Protein AF-A0A368GMJ1-F1 (afdb_monomer_lite)

Organism: Ancylostoma caninum (NCBI:txid29170)

pLDDT: mean 71.94, std 15.03, range [31.19, 89.94]

Sequence (165 aa):
MLRPFFFQEKNPSKNYNLSCLLTLPSEQRNGYGQLLIDMSYQLSKMERKVGGPERPLSDRGLLTYRKYWRSSILCYLRSQKDAHSISLKNMSLATRIHPTDIVNQLLHDNLLVMKDENYYFRTWKRAYKLPLSMLRRRVVDPARINWTPKFDVTALDPFKLNCYI

Structure (mmCIF, N/CA/C/O backbone):
data_AF-A0A368GMJ1-F1
#
_entry.id   AF-A0A368GMJ1-F1
#
loop_
_atom_site.group_PDB
_atom_site.id
_atom_site.type_symbol
_atom_site.label_atom_id
_atom_site.label_alt_id
_atom_site.label_comp_id
_atom_site.label_asym_id
_atom_site.label_entity_id
_atom_site.label_seq_id
_atom_site.pdbx_PDB_ins_code
_atom_site.Cartn_x
_atom_site.Cartn_y
_atom_site.Cartn_z
_atom_site.occupancy
_atom_site.B_iso_or_equiv
_atom_site.auth_seq_id
_atom_site.auth_comp_id
_atom_site.auth_asym_id
_atom_site.auth_atom_id
_atom_site.pdbx_PDB_model_num
ATOM 1 N N . MET A 1 1 ? -18.438 -12.183 20.992 1.00 36.78 1 MET A N 1
ATOM 2 C CA . MET A 1 1 ? -17.415 -12.405 19.944 1.00 36.78 1 MET A CA 1
ATOM 3 C C . MET A 1 1 ? -16.814 -11.047 19.584 1.00 36.78 1 MET A C 1
ATOM 5 O O . MET A 1 1 ? -17.490 -10.246 18.949 1.00 36.78 1 MET A O 1
ATOM 9 N N . LEU A 1 2 ? -15.622 -10.724 20.099 1.00 39.75 2 LEU A N 1
ATOM 10 C CA . LEU A 1 2 ? -14.953 -9.441 19.838 1.00 39.75 2 LEU A CA 1
ATOM 11 C C . LEU A 1 2 ? -14.408 -9.441 18.401 1.00 39.75 2 LEU A C 1
ATOM 13 O O . LEU A 1 2 ? -13.879 -10.450 17.945 1.00 39.75 2 LEU A O 1
ATOM 17 N N . ARG A 1 3 ? -14.601 -8.342 17.667 1.00 42.97 3 ARG A N 1
ATOM 18 C CA . ARG A 1 3 ? -14.188 -8.197 16.260 1.00 42.97 3 ARG A CA 1
ATOM 19 C C . ARG A 1 3 ? -12.861 -7.426 16.167 1.00 42.97 3 ARG A C 1
ATOM 21 O O . ARG A 1 3 ? -12.466 -6.805 17.148 1.00 42.97 3 ARG A O 1
ATOM 28 N N . PRO A 1 4 ? -12.147 -7.471 15.030 1.00 46.09 4 PRO A N 1
ATOM 29 C CA . PRO A 1 4 ? -10.965 -6.638 14.822 1.00 46.09 4 PRO A CA 1
ATOM 30 C C . PRO A 1 4 ? -11.338 -5.147 14.832 1.00 46.09 4 PRO A C 1
ATOM 32 O O . PRO A 1 4 ? -12.357 -4.777 14.249 1.00 46.09 4 PRO A O 1
ATOM 35 N N . PHE A 1 5 ? -10.514 -4.302 15.458 1.00 49.88 5 PHE A N 1
ATOM 36 C CA . PHE A 1 5 ? -10.743 -2.856 15.563 1.00 49.88 5 PHE A CA 1
ATOM 37 C C . PHE A 1 5 ? -9.539 -2.065 15.042 1.00 49.88 5 PHE A C 1
ATOM 39 O O . PHE A 1 5 ? -8.395 -2.524 15.091 1.00 49.88 5 PHE A O 1
ATOM 46 N N . PHE A 1 6 ? -9.818 -0.865 14.541 1.00 51.50 6 PHE A N 1
ATOM 47 C CA . PHE A 1 6 ? -8.831 0.086 14.054 1.00 51.50 6 PHE A CA 1
ATOM 48 C C . PHE A 1 6 ? -9.132 1.482 14.638 1.00 51.50 6 PHE A C 1
ATOM 50 O O . PHE A 1 6 ? -10.295 1.883 14.690 1.00 51.50 6 PHE A O 1
ATOM 57 N N . PHE A 1 7 ? -8.095 2.207 15.075 1.00 43.22 7 PHE A N 1
ATOM 58 C CA . PHE A 1 7 ? -8.189 3.588 15.567 1.00 43.22 7 PHE A CA 1
ATOM 59 C C . PHE A 1 7 ? -7.571 4.581 14.581 1.00 43.22 7 PHE A C 1
ATOM 61 O O . PHE A 1 7 ? -6.363 4.538 14.355 1.00 43.22 7 PHE A O 1
ATOM 68 N N . GLN A 1 8 ? -8.376 5.498 14.042 1.00 50.78 8 GLN A N 1
ATOM 69 C CA . GLN A 1 8 ? -7.907 6.622 13.227 1.00 50.78 8 GLN A CA 1
ATOM 70 C C . GLN A 1 8 ? -7.835 7.884 14.084 1.00 50.78 8 GLN A C 1
ATOM 72 O O . GLN A 1 8 ? -8.843 8.289 14.672 1.00 50.78 8 GLN A O 1
ATOM 77 N N . GLU A 1 9 ? -6.670 8.527 14.149 1.00 45.03 9 GLU A N 1
ATOM 78 C CA . GLU A 1 9 ? -6.581 9.867 14.721 1.00 45.03 9 GLU A CA 1
ATOM 79 C C . GLU A 1 9 ? -7.405 10.868 13.898 1.00 45.03 9 GLU A C 1
ATOM 81 O O . GLU A 1 9 ? -7.357 10.903 12.670 1.00 45.03 9 GLU A O 1
ATOM 86 N N . LYS A 1 10 ? -8.155 11.730 14.593 1.00 48.28 10 LYS A N 1
ATOM 87 C CA . LYS A 1 10 ? -8.937 12.809 13.968 1.00 48.28 10 LYS A CA 1
ATOM 88 C C . LYS A 1 10 ? -8.085 14.012 13.554 1.00 48.28 10 LYS A C 1
ATOM 90 O O . LYS A 1 10 ? -8.623 14.923 12.931 1.00 48.28 10 LYS A O 1
ATOM 95 N N . ASN A 1 11 ? -6.795 14.048 13.906 1.00 40.59 11 ASN A N 1
ATOM 96 C CA . ASN A 1 11 ? -5.946 15.211 13.665 1.00 40.59 11 ASN A CA 1
ATOM 97 C C . ASN A 1 11 ? -5.491 15.283 12.193 1.00 40.59 11 ASN A C 1
ATOM 99 O O . ASN A 1 11 ? -4.699 14.454 11.744 1.00 40.59 11 ASN A O 1
ATOM 103 N N . PRO A 1 12 ? -5.934 16.299 11.427 1.00 47.56 12 PRO A N 1
ATOM 104 C CA . PRO A 1 12 ? -5.665 16.406 9.995 1.00 47.56 12 PRO A CA 1
ATOM 105 C C . PRO A 1 12 ? -4.223 16.817 9.657 1.00 47.56 12 PRO A C 1
ATOM 107 O O . PRO A 1 12 ? -3.889 16.867 8.474 1.00 47.56 12 PRO A O 1
ATOM 110 N N . SER A 1 13 ? -3.399 17.133 10.661 1.00 40.78 13 SER A N 1
ATOM 111 C CA . SER A 1 13 ? -2.043 17.674 10.505 1.00 40.78 13 SER A CA 1
ATOM 112 C C . SER A 1 13 ? -0.980 16.608 10.229 1.00 40.78 13 SER A C 1
ATOM 114 O O . SER A 1 13 ? 0.085 16.941 9.724 1.00 40.78 13 SER A O 1
ATOM 116 N N . LYS A 1 14 ? -1.243 15.332 10.553 1.00 47.12 14 LYS A N 1
ATOM 117 C CA . LYS A 1 14 ? -0.256 14.245 10.409 1.00 47.12 14 LYS A CA 1
ATOM 118 C C . LYS A 1 14 ? -0.512 13.282 9.237 1.00 47.12 14 LYS A C 1
ATOM 120 O O . LYS A 1 14 ? 0.318 12.416 9.002 1.00 47.12 14 LYS A O 1
ATOM 125 N N . ASN A 1 15 ? -1.603 13.439 8.471 1.00 55.41 15 ASN A N 1
ATOM 126 C CA . ASN A 1 15 ? -1.950 12.604 7.297 1.00 55.41 15 ASN A CA 1
ATOM 127 C C . ASN A 1 15 ? -1.746 11.080 7.507 1.00 55.41 15 ASN A C 1
ATOM 129 O O . ASN A 1 15 ? -1.395 10.349 6.576 1.00 55.41 15 ASN A O 1
ATOM 133 N N . TYR A 1 16 ? -1.961 10.592 8.733 1.00 53.59 16 TYR A N 1
ATOM 134 C CA . TYR A 1 16 ? -1.924 9.166 9.031 1.00 53.59 16 TYR A CA 1
ATOM 135 C C . TYR A 1 16 ? -3.312 8.572 8.840 1.00 53.59 16 TYR A C 1
ATOM 137 O O . TYR A 1 16 ? -4.295 9.025 9.424 1.00 53.59 16 TYR A O 1
ATOM 145 N N . ASN A 1 17 ? -3.380 7.534 8.013 1.00 55.59 17 ASN A N 1
ATOM 146 C CA . ASN A 1 17 ? -4.625 6.819 7.739 1.00 55.59 17 ASN A CA 1
ATOM 147 C C . ASN A 1 17 ? -4.894 5.753 8.800 1.00 55.59 17 ASN A C 1
ATOM 149 O O . ASN A 1 17 ? -6.012 5.254 8.899 1.00 55.59 17 ASN A O 1
ATOM 153 N N . LEU A 1 18 ? -3.850 5.360 9.543 1.00 51.19 18 LEU A N 1
ATOM 154 C CA . LEU A 1 18 ? -3.893 4.265 10.496 1.00 51.19 18 LEU A CA 1
ATOM 155 C C . LEU A 1 18 ? -3.027 4.534 11.736 1.00 51.19 18 LEU A C 1
ATOM 157 O O . LEU A 1 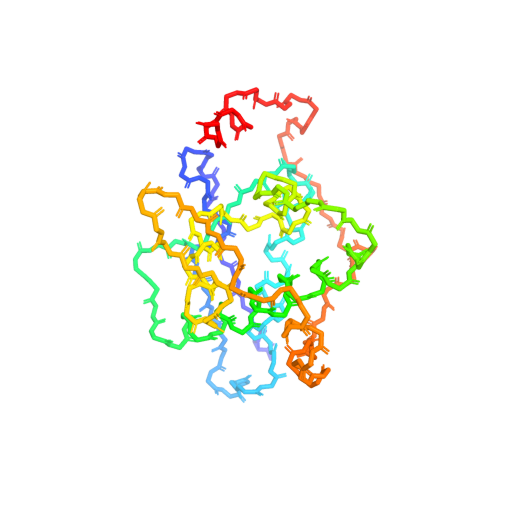18 ? -1.807 4.482 11.602 1.00 51.19 18 LEU A O 1
ATOM 161 N N . SER A 1 19 ? -3.633 4.741 12.916 1.00 50.44 19 SER A N 1
ATOM 162 C CA . SER A 1 19 ? -2.900 4.891 14.186 1.00 50.44 19 SER A CA 1
ATOM 163 C C . SER A 1 19 ? -2.670 3.572 14.931 1.00 50.44 19 SER A C 1
ATOM 165 O O . SER A 1 19 ? -1.565 3.308 15.388 1.00 50.44 19 SER A O 1
ATOM 167 N N . CYS A 1 20 ? -3.658 2.669 15.012 1.00 50.38 20 CYS A N 1
ATOM 168 C CA . CYS A 1 20 ? -3.438 1.353 15.636 1.00 50.38 20 CYS A CA 1
ATOM 169 C C . CYS A 1 20 ? -4.234 0.226 14.972 1.00 50.38 20 CYS A C 1
ATOM 171 O O . CYS A 1 20 ? -5.463 0.270 14.928 1.00 50.38 20 CYS A O 1
ATOM 173 N N . LEU A 1 21 ? -3.523 -0.800 14.490 1.00 57.28 21 LEU A N 1
ATOM 174 C CA . LEU A 1 21 ? -4.087 -2.045 13.967 1.00 57.28 21 LEU A CA 1
ATOM 175 C C . LEU A 1 21 ? -4.026 -3.139 15.036 1.00 57.28 21 LEU A C 1
ATOM 177 O O . LEU A 1 21 ? -2.934 -3.623 15.339 1.00 57.28 21 LEU A O 1
ATOM 181 N N . LEU A 1 22 ? -5.172 -3.601 15.539 1.00 52.78 22 LEU A N 1
ATOM 182 C CA . LEU A 1 22 ? -5.215 -4.753 16.439 1.00 52.78 22 LEU A CA 1
ATOM 183 C C . LEU A 1 22 ? -6.079 -5.869 15.847 1.00 52.78 22 LEU A C 1
ATOM 185 O O . LEU A 1 22 ? -7.306 -5.791 15.789 1.00 52.78 22 LEU A O 1
ATOM 189 N N . THR A 1 23 ? -5.424 -6.950 15.428 1.00 54.34 23 THR A N 1
ATOM 190 C CA . THR A 1 23 ? -6.091 -8.228 15.157 1.00 54.34 23 THR A CA 1
ATOM 191 C C . THR A 1 23 ? -5.967 -9.115 16.389 1.00 54.34 23 THR A C 1
ATOM 193 O O . THR A 1 23 ? -4.845 -9.355 16.846 1.00 54.34 23 THR A O 1
ATOM 196 N N . LEU A 1 24 ? -7.095 -9.625 16.896 1.00 50.38 24 LEU A N 1
ATOM 197 C CA . LEU A 1 24 ? -7.113 -10.577 18.011 1.00 50.38 24 LEU A CA 1
ATOM 198 C C . LEU A 1 24 ? -6.159 -11.754 17.736 1.00 50.38 24 LEU A C 1
ATOM 200 O O . LEU A 1 24 ? -6.135 -12.234 16.600 1.00 50.38 24 LEU A O 1
ATOM 204 N N . PRO A 1 25 ? -5.396 -12.241 18.736 1.00 55.28 25 PRO A N 1
ATOM 205 C CA . PRO A 1 25 ? -4.449 -13.345 18.559 1.00 55.28 25 PRO A CA 1
ATOM 206 C C . PRO A 1 25 ? -5.046 -14.591 17.893 1.00 55.28 25 PRO A C 1
ATOM 208 O O . PRO A 1 25 ? -4.384 -15.198 17.054 1.00 55.28 25 PRO A O 1
ATOM 211 N N . SER A 1 26 ? -6.307 -14.915 18.197 1.00 53.38 26 SER A N 1
ATOM 212 C CA . SER A 1 26 ? -7.044 -16.059 17.643 1.00 53.38 26 SER A CA 1
ATOM 213 C C . SER A 1 26 ? -7.399 -15.932 16.155 1.00 53.38 26 SER A C 1
ATOM 215 O O . SER A 1 26 ? -7.618 -16.942 15.502 1.00 53.38 26 SER A O 1
ATOM 217 N N . GLU A 1 27 ? -7.419 -14.715 15.602 1.00 56.56 27 GLU A N 1
ATOM 218 C CA . GLU A 1 27 ? -7.784 -14.429 14.201 1.00 56.56 27 GLU A CA 1
ATOM 219 C C . GLU A 1 27 ? -6.582 -13.987 13.349 1.00 56.56 27 GLU A C 1
ATOM 221 O O . GLU A 1 27 ? -6.717 -13.510 12.212 1.00 56.56 27 GLU A O 1
ATOM 226 N N . GLN A 1 28 ? -5.370 -14.125 13.891 1.00 59.44 28 GLN A N 1
ATOM 227 C CA . GLN A 1 28 ? -4.147 -13.870 13.140 1.00 59.44 28 GLN A CA 1
ATOM 228 C C . GLN A 1 28 ? -4.013 -14.895 12.001 1.00 59.44 28 GLN A C 1
ATOM 230 O O . GLN A 1 28 ? -4.373 -16.055 12.140 1.00 59.44 28 GLN A O 1
ATOM 235 N N . ARG A 1 29 ? -3.458 -14.462 10.859 1.00 63.41 29 ARG A N 1
ATOM 236 C CA . ARG A 1 29 ? -3.246 -15.262 9.626 1.00 63.41 29 ARG A CA 1
ATOM 237 C C . ARG A 1 29 ? -4.484 -15.544 8.753 1.00 63.41 29 ARG A C 1
ATOM 239 O O . ARG A 1 29 ? -4.298 -16.003 7.632 1.00 63.41 29 ARG A O 1
ATOM 246 N N . ASN A 1 30 ? -5.689 -15.120 9.142 1.00 68.31 30 ASN A N 1
ATOM 247 C CA . ASN A 1 30 ? -6.911 -15.255 8.316 1.00 68.31 30 ASN A CA 1
ATOM 248 C C . ASN A 1 30 ? -7.092 -14.162 7.231 1.00 68.31 30 ASN A C 1
ATOM 250 O O . ASN A 1 30 ? -8.094 -14.123 6.507 1.00 68.31 30 ASN A O 1
ATOM 254 N N . GLY A 1 31 ? -6.118 -13.255 7.093 1.00 72.56 31 GLY A N 1
ATOM 255 C CA . GLY A 1 31 ? -6.144 -12.157 6.117 1.00 72.56 31 GLY A CA 1
ATOM 256 C C . GLY A 1 31 ? -6.894 -10.901 6.579 1.00 72.56 31 GLY A C 1
ATOM 257 O O . GLY A 1 31 ? -6.942 -9.923 5.837 1.00 72.56 31 GLY A O 1
ATOM 258 N N . TYR A 1 32 ? -7.423 -10.878 7.809 1.00 77.75 32 TYR A N 1
ATOM 259 C CA . TYR A 1 32 ? -8.104 -9.703 8.369 1.00 77.75 32 TYR A CA 1
ATOM 260 C C . TYR A 1 32 ? -7.199 -8.475 8.486 1.00 77.75 32 TYR A C 1
ATOM 262 O O . TYR A 1 32 ? -7.665 -7.364 8.276 1.00 77.75 32 TYR A O 1
ATOM 270 N N . GLY A 1 33 ? -5.897 -8.658 8.731 1.00 79.25 33 GLY A N 1
ATOM 271 C CA . GLY A 1 33 ? -4.950 -7.540 8.751 1.00 79.25 33 GLY A CA 1
ATOM 272 C C . GLY A 1 33 ? -4.896 -6.789 7.415 1.00 79.25 33 GLY A C 1
ATOM 273 O O . GLY A 1 33 ? -4.919 -5.566 7.401 1.00 79.25 33 GLY A O 1
ATOM 274 N N . GLN A 1 34 ? -4.907 -7.508 6.286 1.00 81.62 34 GLN A N 1
ATOM 275 C CA . GLN A 1 34 ? -4.961 -6.875 4.964 1.00 81.62 34 GLN A CA 1
ATOM 276 C C . GLN A 1 34 ? -6.318 -6.228 4.693 1.00 81.62 34 GLN A C 1
ATOM 278 O O . GLN A 1 34 ? -6.353 -5.164 4.090 1.00 81.62 34 GLN A O 1
ATOM 283 N N . LEU A 1 35 ? -7.412 -6.845 5.151 1.00 83.44 35 LEU A N 1
ATOM 284 C CA . LEU A 1 35 ? -8.759 -6.291 5.006 1.00 83.44 35 LEU A CA 1
ATOM 285 C C . LEU A 1 35 ? -8.906 -4.959 5.753 1.00 83.44 35 LEU A C 1
ATOM 287 O O . LEU A 1 35 ? -9.479 -4.020 5.220 1.00 83.44 35 LEU A O 1
ATOM 291 N N . LEU A 1 36 ? -8.372 -4.867 6.971 1.00 82.75 36 LEU A N 1
ATOM 292 C CA . LEU A 1 36 ? -8.399 -3.641 7.771 1.00 82.75 36 LEU A CA 1
ATOM 293 C C . LEU A 1 36 ? -7.535 -2.533 7.160 1.00 82.75 36 LEU A C 1
ATOM 295 O O . LEU A 1 36 ? -7.933 -1.373 7.177 1.00 82.75 36 LEU A O 1
ATOM 299 N N . ILE A 1 37 ? -6.377 -2.888 6.594 1.00 85.44 37 ILE A N 1
ATOM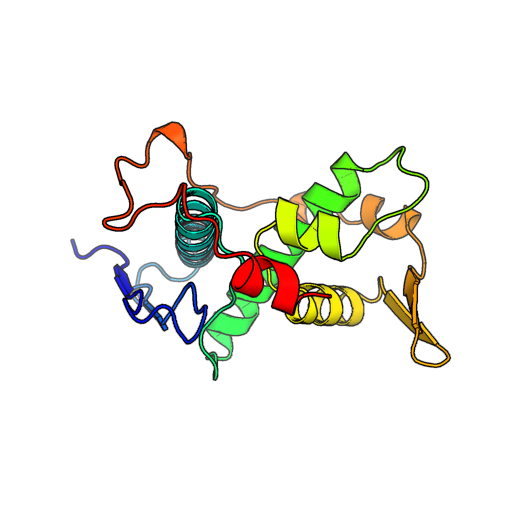 300 C CA . ILE A 1 37 ? -5.558 -1.936 5.835 1.00 85.44 37 ILE A CA 1
ATOM 301 C C . ILE A 1 37 ? -6.309 -1.481 4.576 1.00 85.44 37 ILE A C 1
ATOM 303 O O . ILE A 1 37 ? -6.340 -0.295 4.278 1.00 85.44 37 ILE A O 1
ATOM 307 N N . ASP A 1 38 ? -6.956 -2.392 3.845 1.00 85.75 38 ASP A N 1
ATOM 308 C CA . ASP A 1 38 ? -7.770 -2.022 2.682 1.00 85.75 38 ASP A CA 1
ATOM 309 C C . ASP A 1 38 ? -8.912 -1.079 3.105 1.00 85.75 38 ASP A C 1
ATOM 311 O O . ASP A 1 38 ? -9.102 -0.041 2.478 1.00 85.75 38 ASP A O 1
ATOM 315 N N . MET A 1 39 ? -9.575 -1.349 4.238 1.00 83.25 39 MET A N 1
ATOM 316 C CA . MET A 1 39 ? -10.601 -0.473 4.812 1.00 83.25 39 MET A CA 1
ATOM 317 C C . MET A 1 39 ? -10.079 0.939 5.095 1.00 83.25 39 MET A C 1
ATOM 319 O O . MET A 1 39 ? -10.738 1.906 4.716 1.00 83.25 39 MET A O 1
ATOM 323 N N . SER A 1 40 ? -8.905 1.080 5.721 1.00 83.56 40 SER A N 1
ATOM 324 C CA . SER A 1 40 ? -8.346 2.405 6.017 1.00 83.56 40 SER A CA 1
ATOM 325 C C . SER A 1 40 ? -8.042 3.192 4.744 1.00 83.56 40 SER A C 1
ATOM 327 O O . SER A 1 40 ? -8.384 4.368 4.657 1.00 83.56 40 SER A O 1
ATOM 329 N N . TYR A 1 41 ? -7.509 2.539 3.709 1.00 84.25 41 TYR A N 1
ATOM 330 C CA . TYR A 1 41 ? -7.285 3.178 2.411 1.00 84.25 41 TYR A CA 1
ATOM 331 C C . TYR A 1 41 ? -8.586 3.522 1.669 1.00 84.25 41 TYR A C 1
ATOM 333 O O . TYR A 1 41 ? -8.625 4.549 0.987 1.00 84.25 41 TYR A O 1
ATOM 341 N N . GLN A 1 42 ? -9.659 2.729 1.801 1.00 83.38 42 GLN A N 1
ATOM 342 C CA . GLN A 1 42 ? -10.973 3.101 1.253 1.00 83.38 42 GLN A CA 1
ATOM 343 C C . GLN A 1 42 ? -11.541 4.344 1.946 1.00 83.38 42 GLN A C 1
ATOM 345 O O . GLN A 1 42 ? -12.059 5.231 1.267 1.00 83.38 42 GLN A O 1
ATOM 350 N N . LEU A 1 43 ? -11.388 4.459 3.268 1.00 78.94 43 LEU A N 1
ATOM 351 C CA . LEU A 1 43 ? -11.775 5.669 3.998 1.00 78.94 43 LEU A CA 1
ATOM 352 C C . LEU A 1 43 ? -10.959 6.876 3.525 1.00 78.94 43 LEU A C 1
ATOM 354 O O . LEU A 1 43 ? -11.538 7.901 3.176 1.00 78.94 43 LEU A O 1
ATOM 358 N N . SER A 1 44 ? -9.639 6.745 3.373 1.00 78.06 44 SER A N 1
ATOM 359 C CA . SER A 1 44 ? -8.801 7.815 2.809 1.00 78.06 44 SER A CA 1
ATOM 360 C C . SER A 1 44 ? -9.211 8.204 1.388 1.00 78.06 44 SER A C 1
ATOM 362 O O . SER A 1 44 ? -9.154 9.379 1.025 1.00 78.06 44 SER A O 1
ATOM 364 N N . LYS A 1 45 ? -9.679 7.244 0.581 1.00 79.38 45 LYS A N 1
ATOM 365 C CA . LYS A 1 45 ? -10.230 7.505 -0.754 1.00 79.38 45 LYS A CA 1
ATOM 366 C C . LYS A 1 45 ? -11.523 8.323 -0.682 1.00 79.38 45 LYS A C 1
ATOM 368 O O . LYS A 1 45 ? -11.667 9.259 -1.467 1.00 79.38 45 LYS A O 1
ATOM 373 N N . MET A 1 46 ? -12.417 8.011 0.259 1.00 77.00 46 MET A N 1
ATOM 374 C CA . MET A 1 46 ? -13.631 8.796 0.524 1.00 77.00 46 MET A CA 1
ATOM 375 C C . MET A 1 46 ? -13.303 10.200 1.041 1.00 77.00 46 MET A C 1
ATOM 377 O O . MET A 1 46 ? -13.933 11.164 0.624 1.00 77.00 46 MET A O 1
ATOM 381 N N . GLU A 1 47 ? -12.268 10.335 1.870 1.00 74.00 47 GLU A N 1
ATOM 382 C CA . GLU A 1 47 ? -11.755 11.625 2.349 1.00 74.00 47 GLU A CA 1
ATOM 383 C C . GLU A 1 47 ? -10.936 12.399 1.299 1.00 74.00 47 GLU A C 1
ATOM 385 O O . GLU A 1 47 ? -10.511 13.522 1.567 1.00 74.00 47 GLU A O 1
ATOM 390 N N . ARG A 1 48 ? -10.681 11.808 0.122 1.00 72.94 48 ARG A N 1
ATOM 391 C CA . ARG A 1 48 ? -9.793 12.332 -0.935 1.00 72.94 48 ARG A CA 1
ATOM 392 C C . ARG A 1 48 ? -8.367 12.651 -0.462 1.00 72.94 48 ARG A C 1
ATOM 394 O O . ARG A 1 48 ? -7.702 13.514 -1.032 1.00 72.94 48 ARG A O 1
ATOM 401 N N . LYS A 1 49 ? -7.858 11.906 0.519 1.00 72.12 49 LYS A N 1
ATOM 402 C CA . LYS A 1 49 ? -6.508 12.071 1.074 1.00 72.12 49 LYS A CA 1
ATOM 403 C C . LYS A 1 49 ? -5.574 10.946 0.645 1.00 72.12 49 LYS A C 1
ATOM 405 O O . LYS A 1 49 ? -5.992 9.816 0.396 1.00 72.12 49 LYS A O 1
ATOM 410 N N . VAL A 1 50 ? -4.292 11.276 0.555 1.00 72.38 50 VAL A N 1
ATOM 411 C CA . VAL A 1 50 ? -3.197 10.302 0.519 1.00 72.38 50 VAL A CA 1
ATOM 412 C C . VAL A 1 50 ? -2.682 10.179 1.942 1.00 72.38 50 VAL A C 1
ATOM 414 O O . VAL A 1 50 ? -2.591 11.180 2.650 1.00 72.38 50 VAL A O 1
ATOM 417 N N . GLY A 1 51 ? -2.333 8.972 2.363 1.00 69.31 51 GLY A N 1
ATOM 418 C CA . GLY A 1 51 ? -1.685 8.830 3.654 1.00 69.31 51 GLY A CA 1
ATOM 419 C C . GLY A 1 51 ? -1.014 7.488 3.847 1.00 69.31 51 GLY A C 1
ATOM 420 O O . GLY A 1 51 ? -1.066 6.586 3.001 1.00 69.31 51 GLY A O 1
ATOM 421 N N . GLY A 1 52 ? -0.326 7.402 4.971 1.00 71.38 52 GLY A N 1
ATOM 422 C CA . GLY A 1 52 ? 0.480 6.256 5.344 1.00 71.38 52 GLY A CA 1
ATOM 423 C C . GLY A 1 52 ? 0.118 5.734 6.730 1.00 71.38 52 GLY A C 1
ATOM 424 O O . GLY A 1 52 ? -0.690 6.340 7.442 1.00 71.38 52 GLY A O 1
ATOM 425 N N . PRO A 1 53 ? 0.702 4.594 7.114 1.00 74.06 53 PRO A N 1
ATOM 426 C CA . PRO A 1 53 ? 0.697 4.145 8.497 1.00 74.06 53 PRO A CA 1
ATOM 427 C C . PRO A 1 53 ? 1.402 5.146 9.413 1.00 74.06 53 PRO A C 1
ATOM 429 O O . PRO A 1 53 ? 2.408 5.746 9.023 1.00 74.06 53 PRO A O 1
ATOM 432 N N . GLU A 1 54 ? 0.928 5.249 10.651 1.00 68.25 54 GLU A N 1
ATOM 433 C CA . GLU A 1 54 ? 1.690 5.876 11.727 1.00 68.25 54 GLU A CA 1
ATOM 434 C C . GLU A 1 54 ? 2.982 5.085 12.000 1.00 68.25 54 GLU A C 1
ATOM 436 O O . GLU A 1 54 ? 3.027 3.855 11.884 1.00 68.25 54 GLU A O 1
ATOM 441 N N . ARG A 1 55 ? 4.065 5.801 12.310 1.00 70.25 55 ARG A N 1
ATOM 442 C CA . ARG A 1 55 ? 5.397 5.233 12.562 1.00 70.25 55 ARG A CA 1
ATOM 443 C C . ARG A 1 55 ? 5.778 5.462 14.032 1.00 70.25 55 ARG A C 1
ATOM 445 O O . ARG A 1 55 ? 5.521 6.558 14.524 1.00 70.25 55 ARG A O 1
ATOM 452 N N . PRO A 1 56 ? 6.447 4.505 14.706 1.00 71.31 56 PRO A N 1
ATOM 453 C CA . PRO A 1 56 ? 6.992 3.251 14.177 1.00 71.31 56 PRO A CA 1
ATOM 454 C C . PRO A 1 56 ? 5.952 2.123 14.060 1.00 71.31 56 PRO A C 1
ATOM 456 O O . PRO A 1 56 ? 5.114 1.919 14.932 1.00 71.31 56 PRO A O 1
ATOM 459 N N . LEU A 1 57 ? 6.044 1.344 12.980 1.00 71.25 57 LEU A N 1
ATOM 460 C CA . LEU A 1 57 ? 5.257 0.122 12.796 1.00 71.25 57 LEU A CA 1
ATOM 461 C C . LEU A 1 57 ? 5.888 -1.046 13.560 1.00 71.25 57 LEU A C 1
ATOM 463 O O . LEU A 1 57 ? 7.108 -1.179 13.586 1.00 71.25 57 LEU A O 1
ATOM 467 N N . SER A 1 58 ? 5.062 -1.963 14.071 1.00 80.62 58 SER A N 1
ATOM 468 C CA . SER A 1 58 ? 5.542 -3.280 14.511 1.00 80.62 58 SER A CA 1
ATOM 469 C C . SER A 1 58 ? 6.004 -4.127 13.317 1.00 80.62 58 SER A C 1
ATOM 471 O O . SER A 1 58 ? 5.450 -3.999 12.223 1.00 80.62 58 SER A O 1
ATOM 473 N N . ASP A 1 59 ? 6.944 -5.060 13.515 1.00 78.38 59 ASP A N 1
ATOM 474 C CA . ASP A 1 59 ? 7.460 -5.931 12.439 1.00 78.38 59 ASP A CA 1
ATOM 475 C C . ASP A 1 59 ? 6.343 -6.677 11.691 1.00 78.38 59 ASP A C 1
ATOM 477 O O . ASP A 1 59 ? 6.319 -6.764 10.459 1.00 78.38 59 ASP A O 1
ATOM 481 N N . ARG A 1 60 ? 5.352 -7.178 12.440 1.00 75.19 60 ARG A N 1
ATOM 482 C CA . ARG A 1 60 ? 4.170 -7.852 11.879 1.00 75.19 60 ARG A CA 1
ATOM 483 C C . ARG A 1 60 ? 3.274 -6.885 11.101 1.00 75.19 60 ARG A C 1
ATOM 485 O O . ARG A 1 60 ? 2.742 -7.254 10.049 1.00 75.19 60 ARG A O 1
ATOM 492 N N . GLY A 1 61 ? 3.118 -5.658 11.599 1.00 79.62 61 GLY A N 1
ATOM 493 C CA . GLY A 1 61 ? 2.409 -4.585 10.908 1.00 79.62 61 GLY A CA 1
ATOM 494 C C . GLY A 1 61 ? 3.083 -4.250 9.582 1.00 79.62 61 GLY A C 1
ATOM 495 O O . GLY A 1 61 ? 2.433 -4.298 8.538 1.00 79.62 61 GLY A O 1
ATOM 496 N N . LEU A 1 62 ? 4.400 -4.031 9.600 1.00 82.69 62 LEU A N 1
ATOM 497 C CA . LEU A 1 62 ? 5.200 -3.721 8.418 1.00 82.69 62 LEU A CA 1
ATOM 498 C C . LEU A 1 62 ? 5.102 -4.820 7.352 1.00 82.69 62 LEU A C 1
ATOM 500 O O . LEU A 1 62 ? 4.876 -4.517 6.183 1.00 82.69 62 LEU A O 1
ATOM 504 N N . LEU A 1 63 ? 5.194 -6.098 7.732 1.00 84.19 63 LEU A N 1
ATOM 505 C CA . LEU A 1 63 ? 5.005 -7.215 6.796 1.00 8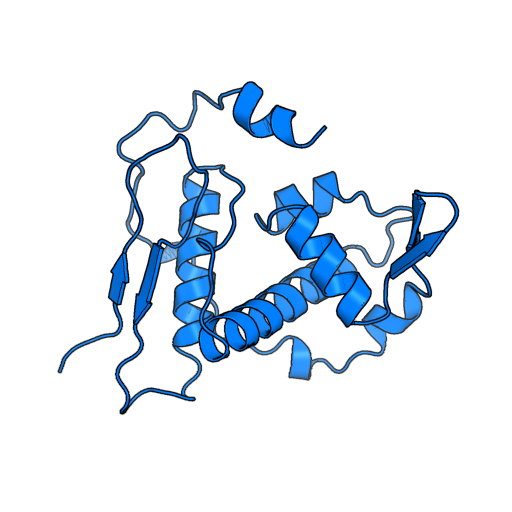4.19 63 LEU A CA 1
ATOM 506 C C . LEU A 1 63 ? 3.611 -7.214 6.153 1.00 84.19 63 LEU A C 1
ATOM 508 O O . LEU A 1 63 ? 3.474 -7.498 4.961 1.00 84.19 63 LEU A O 1
ATOM 512 N N . THR A 1 64 ? 2.573 -6.893 6.925 1.00 85.12 64 THR A N 1
ATOM 513 C CA . THR A 1 64 ? 1.191 -6.848 6.424 1.00 85.12 64 THR A CA 1
ATOM 514 C C . THR A 1 64 ? 0.995 -5.671 5.464 1.00 85.12 64 THR A C 1
ATOM 516 O O . THR A 1 64 ? 0.436 -5.858 4.380 1.00 85.12 64 THR A O 1
ATOM 519 N N . TYR A 1 65 ? 1.537 -4.501 5.808 1.00 87.25 65 TYR A N 1
ATOM 520 C CA . TYR A 1 65 ? 1.560 -3.314 4.952 1.00 87.25 65 TYR A CA 1
ATOM 521 C C . TYR A 1 65 ? 2.317 -3.552 3.650 1.00 87.25 65 TYR A C 1
ATOM 523 O O . TYR A 1 65 ? 1.767 -3.303 2.582 1.00 87.25 65 TYR A O 1
ATOM 531 N N . ARG A 1 66 ? 3.519 -4.136 3.705 1.00 87.56 66 ARG A N 1
ATOM 532 C CA . ARG A 1 66 ? 4.296 -4.490 2.507 1.00 87.56 66 ARG A CA 1
ATOM 533 C C . ARG A 1 66 ? 3.522 -5.420 1.579 1.00 87.56 66 ARG A C 1
ATOM 535 O O . ARG A 1 66 ? 3.478 -5.186 0.375 1.00 87.56 66 ARG A O 1
ATOM 542 N N . LYS A 1 67 ? 2.854 -6.448 2.120 1.00 87.06 67 LYS A N 1
ATOM 543 C CA . LYS A 1 67 ? 1.997 -7.333 1.310 1.00 87.06 67 LYS A CA 1
ATOM 544 C C . LYS A 1 67 ? 0.845 -6.568 0.651 1.00 87.06 67 LYS A C 1
ATOM 546 O O . LYS A 1 67 ? 0.547 -6.819 -0.515 1.00 87.06 67 LYS A O 1
ATOM 551 N N . TYR A 1 68 ? 0.204 -5.652 1.378 1.00 88.69 68 TYR A N 1
ATOM 552 C CA . TYR A 1 68 ? -0.869 -4.817 0.839 1.00 88.69 68 TYR A CA 1
ATOM 553 C C . TYR A 1 68 ? -0.364 -3.869 -0.261 1.00 88.69 68 TYR A C 1
ATOM 555 O O . TYR A 1 68 ? -0.894 -3.889 -1.373 1.00 88.69 68 TYR A O 1
ATOM 563 N N . TRP A 1 69 ? 0.689 -3.094 0.013 1.00 89.94 69 TRP A N 1
ATOM 564 C CA . TRP A 1 69 ? 1.291 -2.160 -0.939 1.00 89.94 69 TRP A CA 1
ATOM 565 C C . TRP A 1 69 ? 1.752 -2.867 -2.199 1.00 89.94 69 TRP A C 1
ATOM 567 O O . TRP A 1 69 ? 1.411 -2.431 -3.293 1.00 89.94 69 TRP A O 1
ATOM 577 N N . ARG A 1 70 ? 2.440 -4.004 -2.061 1.00 88.25 70 ARG A N 1
ATOM 578 C CA . ARG A 1 70 ? 2.875 -4.808 -3.203 1.00 88.25 70 ARG A CA 1
ATOM 579 C C . ARG A 1 70 ? 1.702 -5.235 -4.078 1.00 88.25 70 ARG A C 1
ATOM 581 O O . ARG A 1 70 ? 1.747 -5.033 -5.286 1.00 88.25 70 ARG A O 1
ATOM 588 N N . SER A 1 71 ? 0.637 -5.772 -3.482 1.00 88.88 71 SER A N 1
ATOM 589 C CA . SER A 1 71 ? -0.577 -6.142 -4.219 1.00 88.88 71 SER A CA 1
ATOM 590 C C . SER A 1 71 ? -1.194 -4.922 -4.930 1.00 88.88 71 SER A C 1
ATOM 592 O O . SER A 1 71 ? -1.483 -4.994 -6.122 1.00 88.88 71 SER A O 1
ATOM 594 N N . SER A 1 72 ? -1.321 -3.774 -4.250 1.00 88.88 72 SER A N 1
ATOM 595 C CA . SER A 1 72 ? -1.906 -2.545 -4.820 1.00 88.88 72 SER A CA 1
ATOM 596 C C . SER A 1 72 ? -1.076 -1.957 -5.962 1.00 88.88 72 SER A C 1
ATOM 598 O O . SER A 1 72 ? -1.623 -1.633 -7.016 1.00 88.88 72 SER A O 1
ATOM 600 N N . ILE A 1 73 ? 0.239 -1.851 -5.773 1.00 88.31 73 ILE A N 1
ATOM 601 C CA . ILE A 1 73 ? 1.177 -1.309 -6.759 1.00 88.31 73 ILE A CA 1
ATOM 602 C C . ILE A 1 73 ? 1.217 -2.211 -7.990 1.00 88.31 73 ILE A C 1
ATOM 604 O O . ILE A 1 73 ? 1.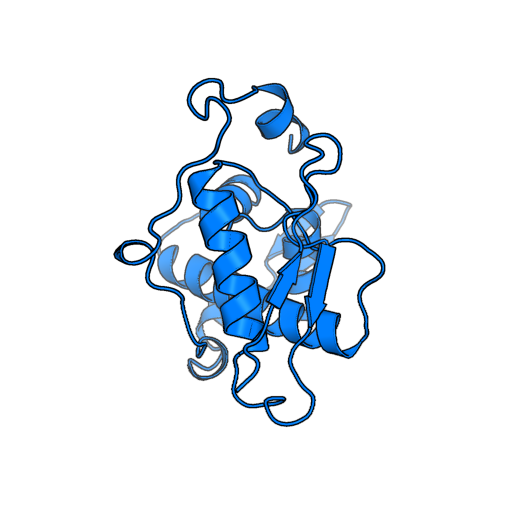125 -1.718 -9.109 1.00 88.31 73 ILE A O 1
ATOM 608 N N . LEU A 1 74 ? 1.288 -3.534 -7.815 1.00 86.94 74 LEU A N 1
ATOM 609 C CA . LEU A 1 74 ? 1.290 -4.461 -8.946 1.00 86.94 74 LEU A CA 1
ATOM 610 C C . LEU A 1 74 ? -0.041 -4.456 -9.707 1.00 86.94 74 LEU A C 1
ATOM 612 O O . LEU A 1 74 ? -0.019 -4.517 -10.934 1.00 86.94 74 LEU A O 1
ATOM 616 N N . CYS A 1 75 ? -1.186 -4.343 -9.025 1.00 87.06 75 CYS A N 1
ATOM 617 C CA . CYS A 1 75 ? -2.480 -4.159 -9.692 1.00 87.06 75 CYS A CA 1
ATOM 618 C C . CYS A 1 75 ? -2.500 -2.884 -10.547 1.00 87.06 75 CYS A C 1
ATOM 620 O O . CYS A 1 75 ? -2.921 -2.939 -11.701 1.00 87.06 75 CYS A O 1
ATOM 622 N N . TYR A 1 76 ? -1.998 -1.764 -10.015 1.00 87.69 76 TYR A N 1
ATOM 623 C CA . TYR A 1 76 ? -1.884 -0.512 -10.767 1.00 87.69 76 TYR A CA 1
ATOM 624 C C . TYR A 1 76 ? -0.928 -0.642 -11.960 1.00 87.69 76 TYR A C 1
ATOM 626 O O . TYR A 1 76 ? -1.276 -0.282 -13.079 1.00 87.69 76 TYR A O 1
ATOM 634 N N . LEU A 1 77 ? 0.261 -1.214 -11.757 1.00 83.88 77 LEU A N 1
ATOM 635 C CA . LEU A 1 77 ? 1.221 -1.430 -12.840 1.00 83.88 77 LEU A CA 1
ATOM 636 C C . LEU A 1 77 ? 0.616 -2.284 -13.957 1.00 83.88 77 LEU A C 1
ATOM 638 O O . LEU A 1 77 ? 0.815 -1.981 -15.125 1.00 83.88 77 LEU A O 1
ATOM 642 N N . ARG A 1 78 ? -0.166 -3.313 -13.610 1.00 81.94 78 ARG A N 1
ATOM 643 C CA . ARG A 1 78 ? -0.826 -4.179 -14.594 1.00 81.94 78 ARG A CA 1
ATOM 644 C C . ARG A 1 78 ? -1.966 -3.500 -15.348 1.00 81.94 78 ARG A C 1
ATOM 646 O O . ARG A 1 78 ? -2.201 -3.882 -16.490 1.00 81.94 78 ARG A O 1
ATOM 653 N N . SER A 1 79 ? -2.669 -2.542 -14.740 1.00 83.88 79 SER A N 1
ATOM 654 C CA . SER A 1 79 ? -3.714 -1.778 -15.435 1.00 83.88 79 SER A CA 1
ATOM 655 C C . SER A 1 79 ? -3.138 -0.743 -16.403 1.00 83.88 79 SER A C 1
ATOM 657 O O . SER A 1 79 ? -3.810 -0.361 -17.351 1.00 83.88 79 SER A O 1
ATOM 659 N N . GLN A 1 80 ? -1.885 -0.330 -16.204 1.00 82.12 80 GLN A N 1
ATOM 660 C CA . GLN A 1 80 ? -1.159 0.615 -17.058 1.00 82.12 80 GLN A CA 1
ATOM 661 C C . GLN A 1 80 ? -0.269 -0.090 -18.098 1.00 82.12 80 GLN A C 1
ATOM 663 O O . GLN A 1 80 ? 0.797 0.410 -18.447 1.00 82.12 80 GLN A O 1
ATOM 668 N N . LYS A 1 81 ? -0.682 -1.268 -18.588 1.00 72.75 81 LYS A N 1
ATOM 669 C CA . LYS A 1 81 ? 0.136 -2.117 -19.474 1.00 72.75 81 LYS A CA 1
ATOM 670 C C . LYS A 1 81 ? 0.587 -1.437 -20.761 1.00 72.75 81 LYS A C 1
ATOM 672 O O . LYS A 1 81 ? 1.712 -1.670 -21.197 1.00 72.75 81 LYS A O 1
ATOM 677 N N . ASP A 1 82 ? -0.271 -0.592 -21.311 1.00 72.88 82 ASP A N 1
ATOM 678 C CA . ASP A 1 82 ? -0.046 0.075 -22.591 1.00 72.88 82 ASP A CA 1
ATOM 679 C C . ASP A 1 82 ? 0.464 1.517 -22.413 1.00 72.88 82 ASP A C 1
ATOM 681 O O . ASP A 1 82 ? 0.661 2.241 -23.387 1.00 72.88 82 ASP A O 1
ATOM 685 N N . ALA A 1 83 ? 0.706 1.951 -21.169 1.00 72.69 83 ALA A N 1
ATOM 686 C CA . ALA A 1 83 ? 1.215 3.285 -20.880 1.00 72.69 83 ALA A CA 1
ATOM 687 C C . ALA A 1 83 ? 2.718 3.383 -21.189 1.00 72.69 83 ALA A C 1
ATOM 689 O O . ALA A 1 83 ? 3.523 2.568 -20.735 1.00 72.69 83 ALA A O 1
ATOM 690 N N . HIS A 1 84 ? 3.108 4.428 -21.924 1.00 66.19 84 HIS A N 1
ATOM 691 C CA . HIS A 1 84 ? 4.505 4.682 -22.292 1.00 66.19 84 HIS A CA 1
ATOM 692 C C . HIS A 1 84 ? 5.353 5.195 -21.113 1.00 66.19 84 HIS A C 1
ATOM 694 O O . HIS A 1 84 ? 6.566 4.997 -21.076 1.00 66.19 84 HIS A O 1
ATOM 700 N N . SER A 1 85 ? 4.717 5.828 -20.122 1.00 71.12 85 SER A N 1
ATOM 701 C CA . SER A 1 85 ? 5.363 6.321 -18.907 1.00 71.12 85 SER A CA 1
ATOM 702 C C . SER A 1 85 ? 4.438 6.180 -17.697 1.00 71.12 85 SER A C 1
ATOM 704 O O . SER A 1 85 ? 3.218 6.306 -17.794 1.00 71.12 85 SER A O 1
ATOM 706 N N . ILE A 1 86 ? 5.022 5.900 -16.530 1.00 75.81 86 ILE A N 1
ATOM 707 C CA . ILE A 1 86 ? 4.297 5.817 -15.259 1.00 75.81 86 ILE A CA 1
ATOM 708 C C . ILE A 1 86 ? 4.808 6.930 -14.354 1.00 75.81 86 ILE A C 1
ATOM 710 O O . ILE A 1 86 ? 5.968 6.929 -13.952 1.00 75.81 86 ILE A O 1
ATOM 714 N N . SER A 1 87 ? 3.922 7.861 -14.007 1.00 82.38 87 SER A N 1
ATOM 715 C CA . SER A 1 87 ? 4.214 8.894 -13.015 1.00 82.38 87 SER A CA 1
ATOM 716 C C . SER A 1 87 ? 3.954 8.376 -11.600 1.00 82.38 87 SER A C 1
ATOM 718 O O . SER A 1 87 ? 2.885 7.822 -11.317 1.00 82.38 87 SER A O 1
ATOM 720 N N . LEU A 1 88 ? 4.906 8.612 -10.691 1.00 83.00 88 LEU A N 1
ATOM 721 C CA . LEU A 1 88 ? 4.757 8.323 -9.261 1.00 83.00 88 LEU A CA 1
ATOM 722 C C . LEU A 1 88 ? 3.548 9.058 -8.664 1.00 83.00 88 LEU A C 1
ATOM 724 O O . LEU A 1 88 ? 2.826 8.492 -7.844 1.00 83.00 88 LEU A O 1
ATOM 728 N N . LYS A 1 89 ? 3.276 10.282 -9.133 1.00 81.44 89 LYS A N 1
ATOM 729 C CA . LYS A 1 89 ? 2.120 11.085 -8.716 1.00 81.44 89 LYS A CA 1
ATOM 730 C C . LYS A 1 89 ? 0.806 10.379 -9.041 1.00 81.44 89 LYS A C 1
ATOM 732 O O . LYS A 1 89 ? -0.040 10.221 -8.165 1.00 81.44 89 LYS A O 1
ATOM 737 N N . ASN A 1 90 ? 0.660 9.886 -10.270 1.00 83.69 90 ASN A N 1
ATOM 738 C CA . ASN A 1 90 ? -0.546 9.170 -10.692 1.00 83.69 90 ASN A CA 1
ATOM 739 C C . ASN A 1 90 ? -0.714 7.855 -9.923 1.00 83.69 90 ASN A C 1
ATOM 741 O O . ASN A 1 90 ? -1.824 7.523 -9.511 1.00 83.69 90 ASN A O 1
ATOM 745 N N . MET A 1 91 ? 0.388 7.148 -9.649 1.00 85.19 91 MET A N 1
ATOM 746 C CA . MET A 1 91 ? 0.360 5.930 -8.836 1.00 85.19 91 MET A CA 1
ATOM 747 C C . MET A 1 91 ? -0.075 6.215 -7.390 1.00 85.19 91 MET A C 1
ATOM 749 O O . MET A 1 91 ? -0.920 5.499 -6.851 1.00 85.19 91 MET A O 1
ATOM 753 N N . SER A 1 92 ? 0.450 7.277 -6.776 1.00 86.38 92 SER A N 1
ATOM 754 C CA . SER A 1 92 ? 0.053 7.737 -5.439 1.00 86.38 92 SER A CA 1
ATOM 755 C C . SER A 1 92 ? -1.427 8.124 -5.393 1.00 86.38 92 SER A C 1
ATOM 757 O O . SER A 1 92 ? -2.170 7.643 -4.541 1.00 86.38 92 SER A O 1
ATOM 759 N N . LEU A 1 93 ? -1.912 8.893 -6.371 1.00 83.88 93 LEU A N 1
ATOM 760 C CA . LEU A 1 93 ? -3.322 9.291 -6.446 1.00 83.88 93 LEU A CA 1
ATOM 761 C C . LEU A 1 93 ? -4.267 8.105 -6.688 1.00 83.88 93 LEU A C 1
ATOM 763 O O . LEU A 1 93 ? -5.365 8.070 -6.128 1.00 83.88 93 LEU A O 1
ATOM 767 N N . ALA A 1 94 ? -3.853 7.124 -7.490 1.00 84.81 94 ALA A N 1
ATOM 768 C CA . ALA A 1 94 ? -4.654 5.936 -7.768 1.00 84.81 94 ALA A CA 1
ATOM 769 C C . ALA A 1 94 ? -4.712 4.978 -6.569 1.00 84.81 94 ALA A C 1
ATOM 771 O O . ALA A 1 94 ? -5.773 4.436 -6.261 1.00 84.81 94 ALA A O 1
ATOM 772 N N . THR A 1 95 ? -3.584 4.772 -5.885 1.00 85.75 95 THR A N 1
ATOM 773 C CA . THR A 1 95 ? -3.470 3.802 -4.781 1.00 85.75 95 THR A CA 1
ATOM 774 C C . THR A 1 95 ? -3.734 4.401 -3.399 1.00 85.75 95 THR A C 1
ATOM 776 O O . THR A 1 95 ? -3.986 3.651 -2.459 1.00 85.75 95 THR A O 1
ATOM 779 N N . ARG A 1 96 ? -3.682 5.733 -3.270 1.00 85.38 96 ARG A N 1
ATOM 780 C CA . ARG A 1 96 ? -3.718 6.508 -2.013 1.00 85.38 96 ARG A CA 1
ATOM 781 C C . ARG A 1 96 ? -2.569 6.212 -1.050 1.00 85.38 96 ARG A C 1
ATOM 783 O O . ARG A 1 96 ? -2.609 6.650 0.098 1.00 85.38 96 ARG A O 1
ATOM 790 N N . ILE A 1 97 ? -1.540 5.514 -1.529 1.00 86.69 97 ILE A N 1
ATOM 791 C CA . ILE A 1 97 ? -0.314 5.212 -0.791 1.00 86.69 97 ILE A CA 1
ATOM 792 C C . ILE A 1 97 ? 0.648 6.388 -0.943 1.00 86.69 97 ILE A C 1
ATOM 794 O O . ILE A 1 97 ? 0.802 6.938 -2.032 1.00 86.69 97 ILE A O 1
ATOM 798 N N . HIS A 1 98 ? 1.320 6.746 0.145 1.00 85.44 98 HIS A N 1
ATOM 799 C CA . HIS A 1 98 ? 2.315 7.806 0.136 1.00 85.44 98 HIS A CA 1
ATOM 800 C C . HIS A 1 98 ? 3.458 7.522 -0.873 1.00 85.44 98 HIS A C 1
ATOM 802 O O . HIS A 1 98 ? 3.954 6.391 -0.916 1.00 85.44 98 HIS A O 1
ATOM 808 N N . PRO A 1 99 ? 3.936 8.517 -1.652 1.00 84.38 99 PRO A N 1
ATOM 809 C CA . PRO A 1 99 ? 4.987 8.328 -2.660 1.00 84.38 99 PRO A CA 1
ATOM 810 C C . PRO A 1 99 ? 6.258 7.658 -2.125 1.00 84.38 99 PRO A C 1
ATOM 812 O O . PRO A 1 99 ? 6.797 6.760 -2.768 1.00 84.38 99 PRO A O 1
ATOM 815 N N . THR A 1 100 ? 6.711 8.033 -0.924 1.00 85.31 100 THR A N 1
ATOM 816 C CA . THR A 1 100 ? 7.899 7.409 -0.315 1.00 85.31 100 THR A CA 1
ATOM 817 C C . THR A 1 100 ? 7.692 5.927 -0.007 1.00 85.31 100 THR A C 1
ATOM 819 O O . THR A 1 100 ? 8.608 5.138 -0.217 1.00 85.31 100 THR A O 1
ATOM 822 N N . ASP A 1 101 ? 6.500 5.511 0.429 1.00 87.44 101 ASP A N 1
ATOM 823 C CA . ASP A 1 101 ? 6.193 4.098 0.682 1.00 87.44 101 ASP A CA 1
ATOM 824 C C . ASP A 1 101 ? 6.141 3.299 -0.630 1.00 87.44 101 ASP A C 1
ATOM 826 O O . ASP A 1 101 ? 6.624 2.167 -0.681 1.00 87.44 101 ASP A O 1
ATOM 830 N N . ILE A 1 102 ? 5.643 3.907 -1.714 1.00 87.69 102 ILE A N 1
ATOM 831 C CA . ILE A 1 102 ? 5.672 3.318 -3.062 1.00 87.69 102 ILE A CA 1
ATOM 832 C C . ILE A 1 102 ? 7.116 3.091 -3.523 1.00 87.69 102 ILE A C 1
ATOM 834 O O . ILE A 1 102 ? 7.455 1.984 -3.946 1.00 87.69 102 ILE A O 1
ATOM 838 N N . VAL A 1 103 ? 7.970 4.114 -3.426 1.00 87.69 103 VAL A N 1
ATOM 839 C CA . VAL A 1 103 ? 9.385 4.022 -3.823 1.00 87.69 103 VAL A CA 1
ATOM 840 C C . VAL A 1 103 ? 10.106 2.962 -2.992 1.00 87.69 103 VAL A C 1
ATOM 842 O O . VAL A 1 103 ? 10.735 2.068 -3.558 1.00 87.69 103 VAL A O 1
ATOM 845 N N . ASN A 1 104 ? 9.943 2.989 -1.666 1.00 88.06 104 ASN A N 1
ATOM 846 C CA . ASN A 1 104 ? 10.546 2.009 -0.760 1.00 88.06 104 ASN A CA 1
ATOM 847 C C . ASN A 1 104 ? 10.112 0.574 -1.088 1.00 88.06 10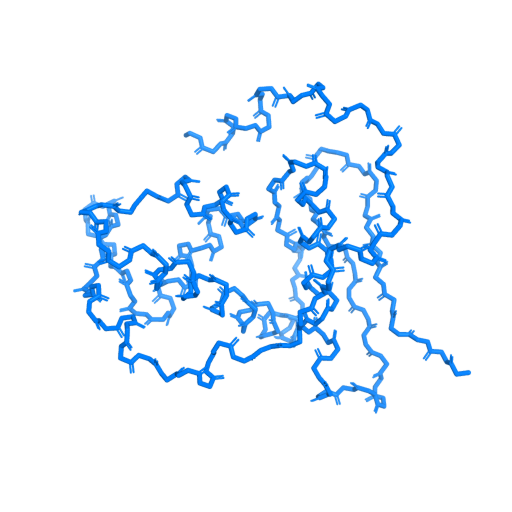4 ASN A C 1
ATOM 849 O O . ASN A 1 104 ? 10.940 -0.338 -1.105 1.00 88.06 104 ASN A O 1
ATOM 853 N N . GLN A 1 105 ? 8.826 0.362 -1.385 1.00 89.38 105 GLN A N 1
ATOM 854 C CA . GLN A 1 105 ? 8.312 -0.957 -1.747 1.00 89.38 105 GLN A CA 1
ATOM 855 C C . GLN A 1 105 ? 8.865 -1.438 -3.096 1.00 89.38 105 GLN A C 1
ATOM 857 O O . GLN A 1 105 ? 9.260 -2.596 -3.226 1.00 89.38 105 GLN A O 1
ATOM 862 N N . LEU A 1 106 ? 8.929 -0.560 -4.098 1.00 87.19 106 LEU A N 1
ATOM 863 C CA . LEU A 1 106 ? 9.458 -0.890 -5.422 1.00 87.19 106 LEU A CA 1
ATOM 864 C C . LEU A 1 106 ? 10.969 -1.166 -5.411 1.00 87.19 106 LEU A C 1
ATOM 866 O O . LEU A 1 106 ? 11.425 -2.044 -6.149 1.00 87.19 106 LEU A O 1
ATOM 870 N N . LEU A 1 107 ? 11.737 -0.457 -4.577 1.00 86.56 107 LEU A N 1
ATOM 871 C CA . LEU A 1 107 ? 13.153 -0.750 -4.331 1.00 86.56 107 LEU A CA 1
ATOM 872 C C . LEU A 1 107 ? 13.315 -2.122 -3.668 1.00 86.56 107 LEU A C 1
ATOM 874 O O . LEU A 1 107 ? 14.095 -2.944 -4.145 1.00 86.56 107 LEU A O 1
ATOM 878 N N . HIS A 1 108 ? 12.521 -2.409 -2.631 1.00 85.88 108 HIS A N 1
ATOM 879 C CA . HIS A 1 108 ? 12.528 -3.706 -1.949 1.00 85.88 108 HIS A CA 1
ATOM 880 C C . HIS A 1 108 ? 12.182 -4.870 -2.896 1.00 85.88 108 HIS A C 1
ATOM 882 O O . HIS A 1 108 ? 12.764 -5.951 -2.808 1.00 85.88 108 HIS A O 1
ATOM 888 N N . ASP A 1 109 ? 11.256 -4.662 -3.834 1.00 82.62 109 ASP A N 1
ATOM 889 C CA . ASP A 1 109 ? 10.879 -5.660 -4.841 1.00 82.62 109 ASP A CA 1
ATOM 890 C C . ASP A 1 109 ? 11.837 -5.702 -6.056 1.00 82.62 109 ASP A C 1
ATOM 892 O O . ASP A 1 109 ? 11.590 -6.452 -7.004 1.00 82.62 109 ASP A O 1
ATOM 896 N N . ASN A 1 110 ? 12.946 -4.946 -6.035 1.00 82.69 110 ASN A N 1
ATOM 897 C CA . ASN A 1 110 ? 13.943 -4.839 -7.111 1.00 82.69 110 ASN A CA 1
ATOM 898 C C . ASN A 1 110 ? 13.369 -4.378 -8.469 1.00 82.69 110 ASN A C 1
ATOM 900 O O . ASN A 1 110 ? 13.888 -4.737 -9.535 1.00 82.69 110 ASN A O 1
ATOM 904 N N . LEU A 1 111 ? 12.292 -3.588 -8.442 1.00 82.25 111 LEU A N 1
ATOM 905 C CA . LEU A 1 111 ? 11.622 -3.045 -9.629 1.00 82.25 111 LEU A CA 1
ATOM 906 C C . LEU A 1 111 ? 12.091 -1.625 -9.980 1.00 82.25 111 LEU A C 1
ATOM 908 O O . LEU A 1 111 ? 12.019 -1.245 -11.152 1.00 82.25 111 LEU A O 1
ATOM 912 N N . LEU A 1 112 ? 12.611 -0.881 -9.002 1.00 84.06 112 LEU A N 1
ATOM 913 C CA . LEU A 1 112 ? 13.271 0.413 -9.190 1.00 84.06 112 LEU A CA 1
ATOM 914 C C . LEU A 1 112 ? 14.777 0.318 -8.923 1.00 84.06 112 LEU A C 1
ATOM 916 O O . LEU A 1 112 ? 15.232 -0.512 -8.136 1.00 84.06 112 LEU A O 1
ATOM 920 N N . VAL A 1 113 ? 15.535 1.194 -9.576 1.00 82.06 113 VAL A N 1
ATOM 921 C CA . VAL A 1 113 ? 16.948 1.472 -9.302 1.00 82.06 113 VAL A CA 1
ATOM 922 C C . VAL A 1 113 ? 17.114 2.972 -9.169 1.00 82.06 113 VAL A C 1
ATOM 924 O O . VAL A 1 113 ? 16.630 3.720 -10.015 1.00 82.06 113 VAL A O 1
ATOM 927 N N . MET A 1 114 ? 17.804 3.393 -8.118 1.00 79.75 114 MET A N 1
ATOM 928 C CA . MET A 1 114 ? 18.285 4.761 -7.998 1.00 79.75 114 MET A CA 1
ATOM 929 C C . MET A 1 114 ? 19.591 4.880 -8.787 1.00 79.75 114 MET A C 1
ATOM 931 O O . MET A 1 114 ? 20.521 4.103 -8.558 1.00 79.75 114 MET A O 1
ATOM 935 N N . LYS A 1 115 ? 19.643 5.813 -9.733 1.00 82.00 115 LYS A N 1
ATOM 936 C CA . LYS A 1 115 ? 20.844 6.174 -10.486 1.00 82.00 115 LYS A CA 1
ATOM 937 C C . LYS A 1 115 ? 20.886 7.696 -10.598 1.00 82.00 115 LYS A C 1
ATOM 939 O O . LYS A 1 115 ? 19.894 8.281 -11.013 1.00 82.00 115 LYS A O 1
ATOM 944 N N . ASP A 1 116 ? 22.004 8.314 -10.223 1.00 78.44 116 ASP A N 1
ATOM 945 C CA . ASP A 1 116 ? 22.217 9.766 -10.335 1.00 78.44 116 ASP A CA 1
ATOM 946 C C . ASP A 1 116 ? 21.063 10.583 -9.717 1.00 78.44 116 ASP A C 1
ATOM 948 O O . ASP A 1 116 ? 20.454 11.418 -10.379 1.00 78.44 116 ASP A O 1
ATOM 952 N N . GLU A 1 117 ? 20.681 10.240 -8.478 1.00 76.69 117 GLU A N 1
ATOM 953 C CA . GLU A 1 117 ? 19.553 10.829 -7.719 1.00 76.69 117 GLU A CA 1
ATOM 954 C C . GLU A 1 117 ? 18.156 10.661 -8.353 1.00 76.69 117 GLU A C 1
ATOM 956 O O . GLU A 1 117 ? 17.144 11.049 -7.771 1.00 76.69 117 GLU A O 1
ATOM 961 N N . ASN A 1 118 ? 18.071 9.990 -9.503 1.00 76.69 118 ASN A N 1
ATOM 962 C CA . ASN A 1 118 ? 16.840 9.718 -10.227 1.00 76.69 118 ASN A CA 1
ATOM 963 C C . ASN A 1 118 ? 16.432 8.241 -10.108 1.00 76.69 118 ASN A C 1
ATOM 965 O O . ASN A 1 118 ? 17.259 7.327 -10.053 1.00 76.69 118 ASN A O 1
ATOM 969 N N . TYR A 1 119 ? 15.124 7.981 -10.078 1.00 79.12 119 TYR A N 1
ATOM 970 C CA . TYR A 1 119 ? 14.583 6.623 -9.995 1.00 79.12 119 TYR A CA 1
ATOM 971 C C . TYR A 1 119 ? 14.186 6.103 -11.375 1.00 79.12 119 TYR A C 1
ATOM 973 O O . TYR A 1 119 ? 13.317 6.666 -12.039 1.00 79.12 119 TYR A O 1
ATOM 981 N N . TYR A 1 120 ? 14.763 4.969 -11.772 1.00 78.25 120 TYR A N 1
ATOM 982 C CA . TYR A 1 120 ? 14.471 4.299 -13.037 1.00 78.25 120 TYR A CA 1
ATOM 983 C C . TYR A 1 120 ? 13.850 2.923 -12.807 1.00 78.25 120 TYR A C 1
ATOM 985 O O . TYR A 1 120 ? 14.281 2.152 -11.945 1.00 78.25 120 TYR A O 1
ATOM 993 N N . PHE A 1 121 ? 12.855 2.570 -13.621 1.00 77.88 121 PHE A N 1
ATOM 994 C CA . PHE A 1 121 ? 12.296 1.220 -13.628 1.00 77.88 121 PHE A CA 1
ATOM 995 C C . PHE A 1 121 ? 13.275 0.241 -14.271 1.00 77.88 121 PHE A C 1
ATOM 997 O O . PHE A 1 121 ? 13.598 0.346 -15.452 1.00 77.88 121 PHE A O 1
ATOM 1004 N N . ARG A 1 122 ? 13.706 -0.764 -13.504 1.00 70.00 122 ARG A N 1
ATOM 1005 C CA . ARG A 1 122 ? 14.718 -1.737 -13.940 1.00 70.00 122 ARG A CA 1
ATOM 1006 C C . ARG A 1 122 ? 14.206 -2.614 -15.084 1.00 70.00 122 ARG A C 1
ATOM 1008 O O . ARG A 1 122 ? 14.927 -2.901 -16.032 1.00 70.00 122 ARG A O 1
ATOM 1015 N N . THR A 1 123 ? 12.955 -3.075 -15.001 1.00 66.38 123 THR A N 1
ATOM 1016 C CA . THR A 1 123 ? 12.281 -3.793 -16.097 1.00 66.38 123 THR A CA 1
ATOM 1017 C C . THR A 1 123 ? 10.765 -3.787 -15.896 1.00 66.38 123 THR A C 1
ATOM 1019 O O . THR A 1 123 ? 10.244 -4.557 -15.088 1.00 66.38 123 THR A O 1
ATOM 1022 N N . TRP A 1 124 ? 10.026 -3.007 -16.687 1.00 67.81 124 TRP A N 1
ATOM 1023 C CA . TRP A 1 124 ? 8.555 -3.001 -16.647 1.00 67.81 124 TRP A CA 1
ATOM 1024 C C . TRP A 1 124 ? 7.962 -4.399 -16.897 1.00 67.81 124 TRP A C 1
ATOM 1026 O O . TRP A 1 124 ? 7.081 -4.848 -16.169 1.00 67.81 124 TRP A O 1
ATOM 1036 N N . LYS A 1 125 ? 8.540 -5.162 -17.837 1.00 67.12 125 LYS A N 1
ATOM 1037 C CA . LYS A 1 125 ? 8.129 -6.539 -18.171 1.00 67.12 125 LYS A CA 1
ATOM 1038 C C . LYS A 1 125 ? 8.232 -7.519 -16.990 1.00 67.12 125 LYS A C 1
ATOM 1040 O O . LYS A 1 125 ? 7.520 -8.520 -16.981 1.00 67.12 125 LYS A O 1
ATOM 1045 N N . ARG A 1 126 ? 9.086 -7.261 -15.985 1.00 70.50 126 ARG A N 1
ATOM 1046 C CA . ARG A 1 126 ? 9.218 -8.133 -14.799 1.00 70.50 126 ARG A CA 1
ATOM 1047 C C . ARG A 1 126 ? 8.016 -8.034 -13.867 1.00 70.50 126 ARG A C 1
ATOM 1049 O O . ARG A 1 126 ? 7.621 -9.059 -13.323 1.00 70.50 126 ARG A O 1
ATOM 1056 N N . ALA A 1 127 ? 7.394 -6.861 -13.743 1.00 70.31 127 ALA A N 1
ATOM 1057 C CA . ALA A 1 127 ? 6.201 -6.693 -12.913 1.00 70.31 127 ALA A CA 1
ATOM 1058 C C . ALA A 1 127 ? 5.050 -7.622 -13.360 1.00 70.31 127 ALA A C 1
ATOM 1060 O O . ALA A 1 127 ? 4.315 -8.145 -12.527 1.00 70.31 127 ALA A O 1
ATOM 1061 N N . TYR A 1 128 ? 4.949 -7.911 -14.664 1.00 71.44 128 TYR A N 1
ATOM 1062 C CA . TYR A 1 128 ? 3.938 -8.813 -15.237 1.00 71.44 128 TYR A CA 1
ATOM 1063 C C . TYR A 1 128 ? 4.246 -10.296 -15.049 1.00 71.44 128 TYR A C 1
ATOM 1065 O O . TYR A 1 128 ? 3.319 -11.105 -15.029 1.00 71.44 128 TYR A O 1
ATOM 1073 N N . LYS A 1 129 ? 5.531 -10.644 -14.913 1.00 76.69 129 LYS A N 1
ATOM 1074 C CA . LYS A 1 129 ? 5.986 -12.016 -14.652 1.00 76.69 129 LYS A CA 1
ATOM 1075 C C . LYS A 1 129 ? 5.783 -12.431 -13.195 1.00 76.69 129 LYS A C 1
ATOM 1077 O O . LYS A 1 129 ? 5.889 -13.615 -12.889 1.00 76.69 129 LYS A O 1
ATOM 1082 N N . LEU A 1 130 ? 5.505 -11.482 -12.298 1.00 79.00 130 LEU A N 1
ATOM 1083 C CA . LEU A 1 130 ? 5.192 -11.801 -10.910 1.00 79.00 130 LEU A CA 1
ATOM 1084 C C . LEU A 1 130 ? 3.862 -12.570 -10.828 1.00 79.00 130 LEU A C 1
ATOM 1086 O O . LEU A 1 130 ? 2.900 -12.211 -11.517 1.00 79.00 130 LEU A O 1
ATOM 1090 N N . PRO A 1 131 ? 3.790 -13.626 -9.999 1.00 80.88 131 PRO A N 1
ATOM 1091 C CA . PRO A 1 131 ? 2.634 -14.504 -9.980 1.00 80.88 131 PRO A CA 1
ATOM 1092 C C . PRO A 1 131 ? 1.386 -13.783 -9.460 1.00 80.88 131 PRO A C 1
ATOM 1094 O O . PRO A 1 131 ? 1.439 -13.001 -8.511 1.00 80.88 131 PRO A O 1
ATOM 1097 N N . LEU A 1 132 ? 0.227 -14.101 -10.048 1.00 78.81 132 LEU A N 1
ATOM 1098 C CA . LEU A 1 132 ? -1.071 -13.534 -9.651 1.00 78.81 132 LEU A CA 1
ATOM 1099 C C . LEU A 1 132 ? -1.429 -13.832 -8.188 1.00 78.81 132 LEU A C 1
ATOM 1101 O O . LEU A 1 132 ? -2.200 -13.097 -7.576 1.00 78.81 132 LEU A O 1
ATOM 1105 N N . SER A 1 133 ? -0.847 -14.880 -7.599 1.00 78.62 133 SER A N 1
ATOM 1106 C CA . SER A 1 133 ? -0.984 -15.179 -6.172 1.00 78.62 133 SER A CA 1
ATOM 1107 C C . SER A 1 133 ? -0.516 -14.024 -5.282 1.00 78.62 133 SER A C 1
ATOM 1109 O O . SER A 1 133 ? -1.080 -13.839 -4.208 1.00 78.62 133 SER A O 1
ATOM 1111 N N . MET A 1 134 ? 0.434 -13.197 -5.738 1.00 77.62 134 MET A N 1
ATOM 1112 C CA . MET A 1 134 ? 0.909 -12.015 -5.004 1.00 77.62 134 MET A CA 1
ATOM 1113 C C . MET A 1 134 ? -0.101 -10.866 -4.992 1.00 77.62 134 MET A C 1
ATOM 1115 O O . MET A 1 134 ? 0.021 -9.948 -4.185 1.00 77.62 134 MET A O 1
ATOM 1119 N N . LEU A 1 135 ? -1.092 -10.910 -5.884 1.00 76.50 135 LEU A N 1
ATOM 1120 C CA . LEU A 1 135 ? -2.178 -9.936 -5.938 1.00 76.50 135 LEU A CA 1
ATOM 1121 C C . LEU A 1 135 ? -3.331 -10.324 -5.010 1.00 76.50 135 LEU A C 1
ATOM 1123 O O . LEU A 1 135 ? -4.112 -9.452 -4.636 1.00 76.50 135 LEU A O 1
ATOM 1127 N N . ARG A 1 136 ? -3.437 -11.605 -4.620 1.00 78.75 136 ARG A N 1
ATOM 1128 C CA . ARG A 1 136 ? -4.547 -12.110 -3.803 1.00 78.75 136 ARG A CA 1
ATOM 1129 C C . ARG A 1 136 ? -4.574 -11.419 -2.444 1.00 78.75 136 ARG A C 1
ATOM 1131 O O . ARG A 1 136 ? -3.650 -11.551 -1.643 1.00 78.75 136 ARG A O 1
ATOM 1138 N N . ARG A 1 137 ? -5.679 -10.733 -2.175 1.00 81.44 137 ARG A N 1
ATOM 1139 C CA . ARG A 1 137 ? -6.013 -10.167 -0.869 1.00 81.44 137 ARG A CA 1
ATOM 1140 C C . ARG A 1 137 ? -7.524 -10.120 -0.693 1.00 81.44 137 ARG A C 1
ATOM 1142 O O . ARG A 1 137 ? -8.264 -10.116 -1.675 1.00 81.44 137 ARG A O 1
ATOM 1149 N N . ARG A 1 138 ? -7.971 -10.060 0.559 1.00 81.19 138 ARG A N 1
ATOM 1150 C CA . ARG A 1 138 ? -9.350 -9.669 0.866 1.00 81.19 138 ARG A CA 1
ATOM 1151 C C . ARG A 1 138 ? -9.470 -8.161 0.632 1.00 81.19 138 ARG A C 1
ATOM 1153 O O . ARG A 1 138 ? -8.607 -7.415 1.087 1.00 81.19 138 ARG A O 1
ATOM 1160 N N . VAL A 1 139 ? -10.504 -7.749 -0.092 1.00 84.50 139 VAL A N 1
ATOM 1161 C CA . VAL A 1 139 ? -10.768 -6.351 -0.459 1.00 84.50 139 VAL A CA 1
ATOM 1162 C C . VAL A 1 139 ? -12.090 -5.938 0.172 1.00 84.50 139 VAL A C 1
ATOM 1164 O O . VAL A 1 139 ? -13.020 -6.747 0.239 1.00 84.50 139 VAL A O 1
ATOM 1167 N N . VAL A 1 140 ? -12.164 -4.706 0.656 1.00 85.38 140 VAL A N 1
ATOM 1168 C CA . VAL A 1 140 ? -13.401 -4.099 1.135 1.00 85.38 140 VAL A CA 1
ATOM 1169 C C . VAL A 1 140 ? -14.179 -3.576 -0.063 1.00 85.38 140 VAL A C 1
ATOM 1171 O O . VAL A 1 140 ? -13.654 -2.824 -0.882 1.00 85.38 140 VAL A O 1
ATOM 1174 N N . ASP A 1 141 ? -15.447 -3.966 -0.153 1.00 83.38 141 ASP A N 1
ATOM 1175 C CA . ASP A 1 141 ? -16.370 -3.422 -1.142 1.00 83.38 141 ASP A CA 1
ATOM 1176 C C . ASP A 1 141 ? -16.759 -1.984 -0.746 1.00 83.38 141 ASP A C 1
ATOM 1178 O O . ASP A 1 141 ? -17.422 -1.805 0.284 1.00 83.38 141 ASP A O 1
ATOM 1182 N N . PRO A 1 142 ? -16.363 -0.955 -1.521 1.00 81.50 142 PRO A N 1
ATOM 1183 C CA . PRO A 1 142 ? -16.657 0.434 -1.184 1.00 81.50 142 PRO A CA 1
ATOM 1184 C C . PRO A 1 142 ? -18.160 0.734 -1.178 1.00 81.50 142 PRO A C 1
ATOM 1186 O O . PRO A 1 142 ? -18.581 1.619 -0.440 1.00 81.50 142 PRO A O 1
ATOM 1189 N N . ALA A 1 143 ? -18.978 -0.013 -1.932 1.00 83.56 143 ALA A N 1
ATOM 1190 C CA . ALA A 1 143 ? -20.428 0.187 -1.972 1.00 83.56 143 ALA A CA 1
ATOM 1191 C C . ALA A 1 143 ? -21.124 -0.198 -0.655 1.00 83.56 143 ALA A C 1
ATOM 1193 O O . ALA A 1 143 ? -22.259 0.199 -0.413 1.00 83.56 143 ALA A O 1
ATOM 1194 N N . ARG A 1 144 ? -20.449 -0.969 0.208 1.00 84.31 144 ARG A N 1
ATOM 1195 C CA . ARG A 1 144 ? -20.972 -1.406 1.512 1.00 84.31 144 ARG A CA 1
ATOM 1196 C C . ARG A 1 144 ? -20.507 -0.527 2.671 1.00 84.31 144 ARG A C 1
ATOM 1198 O O . ARG A 1 144 ? -20.859 -0.797 3.820 1.00 84.31 144 ARG A O 1
ATOM 1205 N N . ILE A 1 145 ? -19.689 0.489 2.399 1.00 81.94 145 ILE A N 1
ATOM 1206 C CA . ILE A 1 145 ? -19.199 1.411 3.420 1.00 81.94 145 ILE A CA 1
ATOM 1207 C C . ILE A 1 145 ? -20.222 2.538 3.581 1.00 81.94 145 ILE A C 1
ATOM 1209 O O . ILE A 1 145 ? -20.230 3.509 2.829 1.00 81.94 145 ILE A O 1
ATOM 1213 N N . ASN A 1 146 ? -21.061 2.421 4.607 1.00 83.00 146 ASN A N 1
ATOM 1214 C CA . ASN A 1 146 ? -21.985 3.480 5.010 1.00 83.00 146 ASN A CA 1
ATOM 1215 C C . ASN A 1 146 ? -21.271 4.452 5.953 1.00 83.00 146 ASN A C 1
ATOM 1217 O O . ASN A 1 146 ? -21.447 4.403 7.171 1.00 83.00 146 ASN A O 1
ATOM 1221 N N . TRP A 1 147 ? -20.413 5.298 5.391 1.00 79.00 147 TRP A N 1
ATOM 1222 C CA . TRP A 1 147 ? -19.683 6.311 6.143 1.00 79.00 147 TRP A CA 1
ATOM 1223 C C . TRP A 1 147 ? -19.503 7.577 5.313 1.00 79.00 147 TRP A C 1
ATOM 1225 O O . TRP A 1 147 ? -19.167 7.515 4.132 1.00 79.00 147 TRP A O 1
ATOM 1235 N N . THR A 1 148 ? -19.697 8.727 5.951 1.00 72.25 148 THR A N 1
ATOM 1236 C CA . THR A 1 148 ? -19.441 10.038 5.364 1.00 72.25 148 THR A CA 1
ATOM 1237 C C . THR A 1 148 ? -18.505 10.833 6.273 1.00 72.25 148 THR A C 1
ATOM 1239 O O . THR A 1 148 ? -18.653 10.811 7.502 1.00 72.25 148 THR A O 1
ATOM 1242 N N . PRO A 1 149 ? -17.510 11.528 5.703 1.00 69.56 149 PRO A N 1
ATOM 1243 C CA . PRO A 1 149 ? -16.626 12.384 6.478 1.00 69.56 149 PRO A CA 1
ATOM 1244 C C . PRO A 1 149 ? -17.415 13.534 7.102 1.00 69.56 149 PRO A C 1
ATOM 1246 O O . PRO A 1 149 ? -18.279 14.141 6.477 1.00 69.56 149 PRO A O 1
ATOM 1249 N N . LYS A 1 150 ? -17.090 13.849 8.358 1.00 68.50 150 LYS A N 1
ATOM 1250 C CA . LYS A 1 150 ? -17.733 14.930 9.127 1.00 68.50 150 LYS A CA 1
ATOM 1251 C C . LYS A 1 150 ? -17.230 16.332 8.756 1.00 68.50 150 LYS A C 1
ATOM 1253 O O . LYS A 1 150 ? -17.622 17.301 9.394 1.00 68.50 150 LYS A O 1
ATOM 1258 N N . PHE A 1 151 ? -16.324 16.424 7.788 1.00 68.69 151 PHE A N 1
ATOM 1259 C CA . PHE A 1 151 ? -15.734 17.660 7.288 1.00 68.69 151 PHE A CA 1
ATOM 1260 C C . PHE A 1 151 ? -15.978 17.757 5.781 1.00 68.69 151 PHE A C 1
ATOM 1262 O O . PHE A 1 151 ? -16.141 16.738 5.108 1.00 68.69 151 PHE A O 1
ATOM 1269 N N . ASP A 1 152 ? -15.993 18.981 5.260 1.00 58.16 152 ASP A N 1
ATOM 1270 C CA . ASP A 1 152 ? -16.252 19.239 3.849 1.00 58.16 152 ASP A CA 1
ATOM 1271 C C . ASP A 1 152 ? -15.114 18.677 2.972 1.00 58.16 152 ASP A C 1
ATOM 1273 O O . ASP A 1 152 ? -13.966 19.114 3.045 1.00 58.16 152 ASP A O 1
ATOM 1277 N N . VAL A 1 153 ? -15.421 17.657 2.167 1.00 58.53 153 VAL A N 1
ATOM 1278 C CA . VAL A 1 153 ? -14.465 16.969 1.269 1.00 58.53 153 VAL A CA 1
ATOM 1279 C C . VAL A 1 153 ? -14.292 17.709 -0.058 1.00 58.53 153 VAL A C 1
ATOM 1281 O O . VAL A 1 153 ? -13.424 17.374 -0.873 1.00 58.53 153 VAL A O 1
ATOM 1284 N N . THR A 1 154 ? -15.175 18.667 -0.327 1.00 54.94 154 THR A N 1
ATOM 1285 C CA . THR A 1 154 ? -15.172 19.476 -1.547 1.00 54.94 154 THR A CA 1
ATOM 1286 C C . THR A 1 154 ? -14.154 20.604 -1.456 1.00 54.94 154 THR A C 1
ATOM 1288 O O . THR A 1 154 ? -13.560 20.956 -2.475 1.00 54.94 154 THR A O 1
ATOM 1291 N N . ALA A 1 155 ? -13.848 21.064 -0.240 1.00 48.59 155 ALA A N 1
ATOM 1292 C CA . ALA A 1 155 ? -12.674 21.871 0.063 1.00 48.59 155 ALA A CA 1
ATOM 1293 C C . ALA A 1 155 ? -11.410 20.988 0.023 1.00 48.59 155 ALA A C 1
ATOM 1295 O O . ALA A 1 155 ? -10.789 20.681 1.040 1.00 48.59 155 ALA A O 1
ATOM 1296 N N . LEU A 1 156 ? -11.053 20.510 -1.171 1.00 49.56 156 LEU A N 1
ATOM 1297 C CA . LEU A 1 156 ? -9.743 19.924 -1.428 1.00 49.56 156 LEU A CA 1
ATOM 1298 C C . LEU A 1 156 ? -8.701 20.992 -1.113 1.00 49.56 156 LEU A C 1
ATOM 1300 O O . LEU A 1 156 ? -8.496 21.896 -1.913 1.00 49.56 156 LEU A O 1
ATOM 1304 N N . ASP A 1 157 ? -8.074 20.894 0.055 1.00 49.72 157 ASP A N 1
ATOM 1305 C CA . ASP A 1 157 ? -6.961 21.754 0.428 1.00 49.72 157 ASP A CA 1
ATOM 1306 C C . ASP A 1 157 ? -5.834 21.560 -0.607 1.00 49.72 157 ASP A C 1
ATOM 1308 O O . ASP A 1 157 ? -5.225 20.478 -0.648 1.00 49.72 157 ASP A O 1
ATOM 1312 N N . PRO A 1 158 ? -5.563 22.558 -1.472 1.00 48.00 158 PRO A N 1
ATOM 1313 C CA . PRO A 1 158 ? -4.554 22.439 -2.516 1.00 48.00 158 PRO A CA 1
ATOM 1314 C C . PRO A 1 158 ? -3.184 22.129 -1.917 1.00 48.00 158 PRO A C 1
ATOM 1316 O O . PRO A 1 158 ? -2.398 21.415 -2.534 1.00 48.00 158 PRO A O 1
ATOM 1319 N N . PHE A 1 159 ? -2.914 22.572 -0.684 1.00 45.12 159 PHE A N 1
ATOM 1320 C CA . PHE A 1 159 ? -1.656 22.308 0.005 1.00 45.12 159 PHE A CA 1
ATOM 1321 C C . PHE A 1 159 ? -1.489 20.826 0.351 1.00 45.12 159 PHE A C 1
ATOM 1323 O O . PHE A 1 159 ? -0.397 20.288 0.192 1.00 45.12 159 PHE A O 1
ATOM 1330 N N . LYS A 1 160 ? -2.564 20.104 0.694 1.00 47.19 160 LYS A N 1
ATOM 1331 C CA . LYS A 1 160 ? -2.490 18.651 0.953 1.00 47.19 160 LYS A CA 1
ATOM 1332 C C . LYS A 1 160 ? -2.257 17.818 -0.301 1.00 47.19 160 LYS A C 1
ATOM 1334 O O . LYS A 1 160 ? -1.742 16.708 -0.197 1.00 47.19 160 LYS A O 1
ATOM 1339 N N . LEU A 1 161 ? -2.629 18.333 -1.472 1.00 43.34 161 LEU A N 1
ATOM 1340 C CA . LEU A 1 161 ? -2.300 17.717 -2.759 1.00 43.34 161 LEU A CA 1
ATOM 1341 C C . LEU A 1 161 ? -0.893 18.114 -3.244 1.00 43.34 161 LEU A C 1
ATOM 1343 O O . LEU A 1 161 ? -0.222 17.307 -3.888 1.00 43.34 161 LEU A O 1
ATOM 1347 N N . ASN A 1 162 ? -0.466 19.342 -2.932 1.00 37.78 162 ASN A N 1
ATOM 1348 C CA . ASN A 1 162 ? 0.773 19.960 -3.410 1.00 37.78 162 ASN A CA 1
ATOM 1349 C C . ASN A 1 162 ? 2.012 19.648 -2.555 1.00 37.78 162 ASN A C 1
ATOM 1351 O O . ASN A 1 162 ? 3.115 19.834 -3.047 1.00 37.78 162 ASN A O 1
ATOM 1355 N N . CYS A 1 163 ? 1.882 19.095 -1.343 1.00 41.34 163 CYS A N 1
ATOM 1356 C CA . CYS A 1 163 ? 3.031 18.582 -0.570 1.00 41.34 163 CYS A CA 1
ATOM 1357 C C . CYS A 1 163 ? 3.689 17.321 -1.174 1.00 41.34 163 CYS A C 1
ATOM 1359 O O . CYS A 1 163 ? 4.581 16.735 -0.565 1.00 41.34 163 CYS A O 1
ATOM 1361 N N . TYR A 1 164 ? 3.228 16.880 -2.346 1.00 44.28 164 TYR A N 1
ATOM 1362 C CA . TYR A 1 164 ? 3.776 15.752 -3.100 1.00 44.28 164 TYR A CA 1
ATOM 1363 C C . TYR A 1 164 ? 4.365 16.177 -4.456 1.00 44.28 164 TYR A C 1
ATOM 1365 O O . TYR A 1 164 ? 4.494 15.329 -5.345 1.00 44.28 164 TYR A O 1
ATOM 1373 N N . ILE A 1 165 ? 4.647 17.476 -4.627 1.00 31.19 165 ILE A N 1
ATOM 1374 C CA . ILE A 1 165 ? 5.438 18.039 -5.731 1.00 31.19 165 ILE A CA 1
ATOM 1375 C C . ILE A 1 165 ? 6.888 18.143 -5.271 1.00 31.19 165 ILE A C 1
ATOM 1377 O O . ILE A 1 165 ? 7.097 18.649 -4.147 1.00 31.19 165 ILE A O 1
#

InterPro domains:
  IPR002717 Histone acetyltransferase domain, MYST-type [PF01853] (5-116)
  IPR002717 Histone acetyltransferase domain, MYST-type [PS51726] (1-149)
  IPR016181 Acyl-CoA N-acyltransferase [SSF55729] (5-139)
  IPR050603 MYST family histone acetyltransferases [PTHR10615] (4-150)

Secondary structure (DSSP, 8-state):
-PPPEEE----TTS-EEESEEE--GGGTTSSHHHHHHHHHHHHHHHTT--BEE-SSPPHHHHHHHHHHHHHHHHHHHHHTTT-S---HHHHHHHH-B-HHHHHHHHHHTT-EEEETTEEEES-HHHHHHS-GGGG------GGG-----SS-SSS--HHHHHTT-

Radius of gyration: 1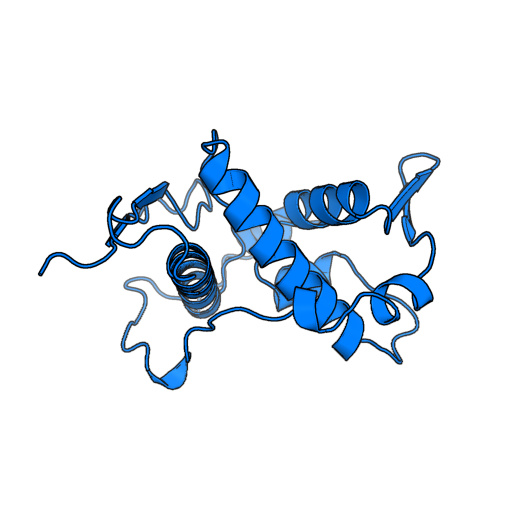6.46 Å; chains: 1; bounding box: 44×38×42 Å

Foldseek 3Di:
DDAWDFDDDPDPPQQALGADGDDDPVCPPVQVLLAVVLVSQLVCVLLQAAGHHDPPDDPVNVVSVLLNLLLLLLVVLVVCVVPPDDDLLVSCSRRSYDSVVNVVSCVVVVQWDQDPNDIDGPDSVVSVVPDCVSNDHDHDDSVPDPDHDPDDSVPPPVVSSVVND